Protein AF-A0A8T3PI02-F1 (afdb_monomer_lite)

Foldseek 3Di:
DDDPDCPVPDPDDDDDDDDDQFDWDDDPVDIDTDGDDPDDPVNVLVVVVVVVVVVVVVCVVVVHDDDDPPDPPVPPSD

Sequence (78 aa):
MSIASASALNANLHFHCAVIDGVFGAQGEGVQFNAARLLCPADIAAVQRAARTRVLRLFARRGIRWRQPLLPAHLAAL

Structure (mmCIF, N/CA/C/O backbone):
data_AF-A0A8T3PI02-F1
#
_entry.id   AF-A0A8T3PI02-F1
#
loop_
_atom_site.group_PDB
_atom_site.id
_atom_site.type_symbol
_atom_site.label_atom_id
_atom_site.label_alt_id
_atom_site.label_comp_id
_atom_site.label_asym_id
_atom_site.label_entity_id
_atom_site.label_seq_id
_atom_site.pdbx_PDB_ins_code
_atom_site.Cartn_x
_atom_site.Cartn_y
_atom_site.Cartn_z
_atom_site.occupancy
_atom_site.B_iso_or_equiv
_atom_site.auth_seq_id
_atom_site.auth_comp_id
_atom_site.auth_asym_id
_atom_site.auth_atom_id
_atom_site.pdbx_PDB_model_num
ATOM 1 N N . MET A 1 1 ? 15.383 4.063 44.385 1.00 32.50 1 MET A N 1
ATOM 2 C CA . MET A 1 1 ? 14.083 3.649 43.816 1.00 32.50 1 MET A CA 1
ATOM 3 C C . MET A 1 1 ? 14.112 4.038 42.343 1.00 32.50 1 MET A C 1
ATOM 5 O O . MET A 1 1 ? 13.935 5.204 42.026 1.00 32.50 1 MET A O 1
ATOM 9 N N . SER A 1 2 ? 14.535 3.117 41.473 1.00 32.97 2 SER A N 1
ATOM 10 C CA . SER A 1 2 ? 14.684 3.370 40.034 1.00 32.97 2 SER A CA 1
ATOM 11 C C . SER A 1 2 ? 13.360 3.038 39.357 1.00 32.97 2 SER A C 1
ATOM 13 O O . SER A 1 2 ? 12.901 1.900 39.444 1.00 32.97 2 SER A O 1
ATOM 15 N N . ILE A 1 3 ? 12.715 4.034 38.753 1.00 40.69 3 ILE A N 1
ATOM 16 C CA . ILE A 1 3 ? 11.547 3.807 37.904 1.00 40.69 3 ILE A CA 1
ATOM 17 C C . ILE A 1 3 ? 12.109 3.249 36.600 1.00 40.69 3 ILE A C 1
ATOM 19 O O . ILE A 1 3 ? 12.798 3.952 35.862 1.00 40.69 3 ILE A O 1
ATOM 23 N N . ALA A 1 4 ? 11.878 1.957 36.371 1.00 40.12 4 ALA A N 1
ATOM 24 C CA . ALA A 1 4 ? 12.218 1.286 35.131 1.00 40.12 4 A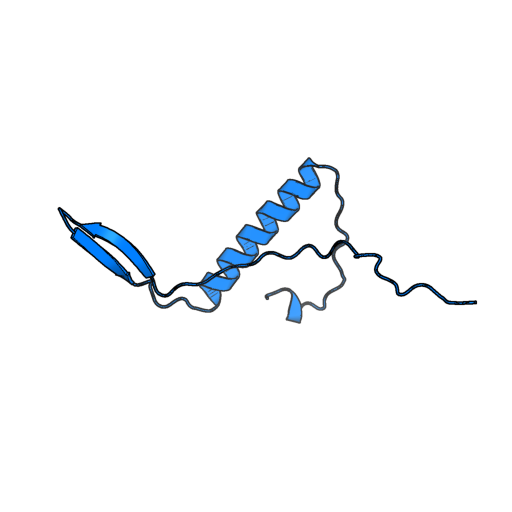LA A CA 1
ATOM 25 C C . ALA A 1 4 ? 11.714 2.119 33.943 1.00 40.12 4 ALA A C 1
ATOM 27 O O . ALA A 1 4 ? 10.546 2.511 33.903 1.00 40.12 4 ALA A O 1
ATOM 28 N N . SER A 1 5 ? 12.619 2.400 33.002 1.00 43.81 5 SER A N 1
ATOM 29 C CA . SER A 1 5 ? 12.294 2.972 31.698 1.00 43.81 5 SER A CA 1
ATOM 30 C C . SER A 1 5 ? 11.088 2.235 31.127 1.00 43.81 5 SER A C 1
ATOM 32 O O . SER A 1 5 ? 11.087 1.006 31.057 1.00 43.81 5 SER A O 1
ATOM 34 N N . ALA A 1 6 ? 10.055 2.996 30.775 1.00 43.16 6 ALA A N 1
ATOM 35 C CA . ALA A 1 6 ? 8.817 2.538 30.175 1.00 43.16 6 ALA A CA 1
ATOM 36 C C . ALA A 1 6 ? 9.071 1.942 28.777 1.00 43.16 6 ALA A C 1
ATOM 38 O O . ALA A 1 6 ? 8.646 2.486 27.764 1.00 43.16 6 ALA A O 1
ATOM 39 N N . SER A 1 7 ? 9.737 0.789 28.715 1.00 44.97 7 SER A N 1
ATOM 40 C CA . SER A 1 7 ? 9.808 -0.078 27.536 1.00 44.97 7 SER A CA 1
ATOM 41 C C . SER A 1 7 ? 8.540 -0.925 27.375 1.00 44.97 7 SER A C 1
ATOM 43 O O . SER A 1 7 ? 8.541 -1.938 26.675 1.00 44.97 7 SER A O 1
ATOM 45 N N . ALA A 1 8 ? 7.433 -0.508 27.999 1.00 46.06 8 ALA A N 1
ATOM 46 C CA . ALA A 1 8 ? 6.109 -1.008 27.678 1.00 46.06 8 ALA A CA 1
ATOM 47 C C . ALA A 1 8 ? 5.766 -0.509 26.272 1.00 46.06 8 ALA A C 1
ATOM 49 O O . ALA A 1 8 ? 5.231 0.581 26.079 1.00 46.06 8 ALA A O 1
ATOM 50 N N . LEU A 1 9 ? 6.171 -1.308 25.289 1.00 50.06 9 LEU A N 1
ATOM 51 C CA . LEU A 1 9 ? 5.871 -1.172 23.878 1.00 50.06 9 LEU A CA 1
ATOM 52 C C . LEU A 1 9 ? 4.345 -1.098 23.722 1.00 50.06 9 LEU A C 1
ATOM 54 O O . LEU A 1 9 ? 3.669 -2.118 23.594 1.00 50.06 9 LEU A O 1
ATOM 58 N N . ASN A 1 10 ? 3.778 0.109 23.791 1.00 60.72 10 ASN A N 1
ATOM 59 C CA . ASN A 1 10 ? 2.385 0.321 23.429 1.00 60.72 10 ASN A CA 1
ATOM 60 C C . ASN A 1 10 ? 2.197 -0.247 22.023 1.00 60.72 10 ASN A C 1
ATOM 62 O O . ASN A 1 10 ? 3.029 -0.009 21.145 1.00 60.72 10 ASN A O 1
ATOM 66 N N . ALA A 1 11 ? 1.124 -1.007 21.811 1.00 62.81 11 ALA A N 1
ATOM 67 C CA . ALA A 1 11 ? 0.818 -1.561 20.502 1.00 62.81 11 ALA A CA 1
ATOM 68 C C . ALA A 1 11 ? 0.661 -0.417 19.480 1.00 62.81 11 ALA A C 1
ATOM 70 O O . ALA A 1 11 ? -0.382 0.231 19.410 1.00 62.81 11 ALA A O 1
ATOM 71 N N . ASN A 1 12 ? 1.714 -0.156 18.704 1.00 68.31 12 ASN A N 1
ATOM 72 C CA . ASN A 1 12 ? 1.755 0.865 17.666 1.00 68.31 12 ASN A CA 1
ATOM 73 C C . ASN A 1 12 ? 1.504 0.195 16.316 1.00 68.31 12 ASN A C 1
ATOM 75 O O . ASN A 1 12 ? 2.430 -0.170 15.593 1.00 68.31 12 ASN A O 1
ATOM 79 N N . LEU A 1 13 ? 0.228 -0.020 16.006 1.00 69.62 13 LEU A N 1
ATOM 80 C CA . LEU A 1 13 ? -0.160 -0.534 14.704 1.00 69.62 13 LEU A CA 1
ATOM 81 C C . LEU A 1 13 ? -0.098 0.589 13.664 1.00 69.62 13 LEU A C 1
ATOM 83 O O . LEU A 1 13 ? -0.926 1.497 13.669 1.00 69.62 13 LEU A O 1
ATOM 87 N N . HIS A 1 14 ? 0.818 0.456 12.717 1.00 72.75 14 HIS A N 1
ATOM 88 C CA . HIS A 1 14 ? 0.864 1.245 11.492 1.00 72.75 14 HIS A CA 1
ATOM 89 C C . HIS A 1 14 ? 1.043 0.311 10.292 1.00 72.75 14 HIS A C 1
ATOM 91 O O . HIS A 1 14 ? 1.374 -0.866 10.443 1.00 72.75 14 HIS A O 1
ATOM 97 N N . PHE A 1 15 ? 0.779 0.818 9.091 1.00 68.38 15 PHE A N 1
ATOM 98 C CA . PHE A 1 15 ? 1.073 0.108 7.851 1.00 68.38 15 PHE A CA 1
ATOM 99 C C . PHE A 1 15 ? 2.069 0.924 7.035 1.00 68.38 15 PHE A C 1
ATOM 101 O O . PHE A 1 15 ? 2.008 2.152 7.017 1.00 68.38 15 PHE A O 1
ATOM 108 N N . HIS A 1 16 ? 2.968 0.231 6.346 1.00 76.25 16 HIS A N 1
ATOM 109 C CA . HIS A 1 16 ? 3.873 0.844 5.386 1.00 76.25 16 HIS A CA 1
ATOM 110 C C . HIS A 1 16 ? 3.317 0.643 3.981 1.00 76.25 16 HIS A C 1
ATOM 112 O O . HIS A 1 16 ? 2.873 -0.450 3.629 1.00 76.25 16 HIS A O 1
ATOM 118 N N . CYS A 1 17 ? 3.352 1.699 3.178 1.00 71.38 17 CYS A N 1
ATOM 119 C CA . CYS A 1 17 ? 3.108 1.623 1.747 1.00 71.38 17 CYS A CA 1
ATOM 120 C C . CYS A 1 17 ? 4.372 2.109 1.043 1.00 71.38 17 CYS A C 1
ATOM 122 O O . CYS A 1 17 ? 4.756 3.263 1.213 1.00 71.38 17 CYS A O 1
ATOM 124 N N . ALA A 1 18 ? 5.021 1.228 0.283 1.00 76.69 18 ALA A N 1
ATOM 125 C CA . A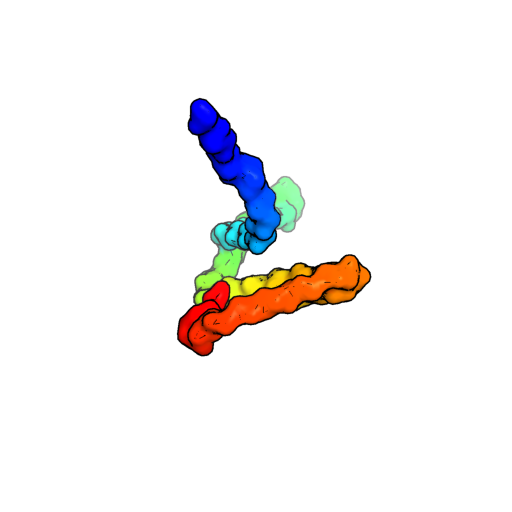LA A 1 18 ? 6.118 1.608 -0.594 1.00 76.69 18 ALA A CA 1
ATOM 126 C C . ALA A 1 18 ? 5.538 1.950 -1.966 1.00 76.69 18 ALA A C 1
ATOM 128 O O . ALA A 1 18 ? 4.861 1.127 -2.583 1.00 76.69 18 ALA A O 1
ATOM 129 N N . VAL A 1 19 ? 5.782 3.175 -2.413 1.00 75.12 19 VAL A N 1
ATOM 130 C CA . VAL A 1 19 ? 5.490 3.611 -3.775 1.00 75.12 19 VAL A CA 1
ATOM 131 C C . VAL A 1 19 ? 6.790 3.517 -4.563 1.00 75.12 19 VAL A C 1
ATOM 133 O O . VAL A 1 19 ? 7.809 4.031 -4.113 1.00 75.12 19 VAL A O 1
ATOM 136 N N . ILE A 1 20 ? 6.757 2.823 -5.698 1.00 83.50 20 ILE A N 1
ATOM 137 C CA . ILE A 1 20 ? 7.921 2.585 -6.557 1.00 83.50 20 ILE A CA 1
ATOM 138 C C . ILE A 1 20 ? 7.642 3.114 -7.962 1.00 83.50 20 ILE A C 1
ATOM 140 O O . ILE A 1 20 ? 6.496 3.097 -8.412 1.00 83.50 20 ILE A O 1
ATOM 144 N N . ASP A 1 21 ? 8.692 3.537 -8.662 1.00 84.12 21 ASP A N 1
ATOM 145 C CA . ASP A 1 21 ? 8.597 4.183 -9.981 1.00 84.12 21 ASP A CA 1
ATOM 146 C C . ASP A 1 21 ? 8.206 3.232 -11.117 1.00 84.12 21 ASP A C 1
ATOM 148 O O . ASP A 1 21 ? 8.047 3.652 -12.260 1.00 84.12 21 ASP A O 1
ATOM 152 N N . GLY A 1 22 ? 8.060 1.940 -10.834 1.00 88.25 22 GLY A N 1
ATOM 153 C CA . GLY A 1 22 ? 7.668 0.928 -11.801 1.00 88.25 22 GLY A CA 1
ATOM 154 C C . GLY A 1 22 ? 8.062 -0.474 -11.371 1.00 88.25 22 GLY A C 1
ATOM 155 O O . GLY A 1 22 ? 8.620 -0.685 -10.295 1.00 88.25 22 GLY A O 1
ATOM 156 N N . VAL A 1 23 ? 7.758 -1.443 -12.227 1.00 90.81 23 VAL A N 1
ATOM 157 C CA . VAL A 1 23 ? 8.067 -2.858 -12.009 1.00 90.81 23 VAL A CA 1
ATOM 158 C C . VAL A 1 23 ? 8.720 -3.455 -13.242 1.00 90.81 23 VAL A C 1
ATOM 160 O O . VAL A 1 23 ? 8.340 -3.152 -14.372 1.00 90.81 23 VAL A O 1
ATOM 163 N N . PHE A 1 24 ? 9.681 -4.347 -13.042 1.00 94.44 24 PHE A N 1
ATOM 164 C CA . PHE A 1 24 ? 10.189 -5.165 -14.136 1.00 94.44 24 PHE A CA 1
ATOM 165 C C . PHE A 1 24 ? 9.231 -6.332 -14.388 1.00 94.44 24 PHE A C 1
ATOM 167 O O . PHE A 1 24 ? 8.826 -7.021 -13.453 1.00 94.44 24 PHE A O 1
ATOM 174 N N . GLY A 1 25 ? 8.855 -6.532 -15.647 1.00 94.25 25 GLY A N 1
ATOM 175 C CA . GLY A 1 25 ? 8.062 -7.669 -16.111 1.00 94.25 25 GLY A CA 1
ATOM 176 C C . GLY A 1 25 ? 8.809 -8.436 -17.197 1.00 94.25 25 GLY A C 1
ATOM 177 O O . GLY A 1 25 ? 9.707 -7.888 -17.830 1.00 94.25 25 GLY A O 1
ATOM 178 N N . ALA A 1 26 ? 8.456 -9.701 -17.415 1.00 95.12 26 ALA A N 1
ATOM 179 C CA . ALA A 1 26 ? 9.026 -10.481 -18.510 1.00 95.12 26 ALA A CA 1
ATOM 180 C C . ALA A 1 26 ? 8.539 -9.951 -19.871 1.00 95.12 26 ALA A C 1
ATOM 182 O O . ALA A 1 26 ? 7.356 -9.647 -20.031 1.00 95.12 26 ALA A O 1
ATOM 183 N N . GLN A 1 27 ? 9.440 -9.874 -20.852 1.00 92.31 27 GLN A N 1
ATOM 184 C CA . GLN A 1 27 ? 9.126 -9.550 -22.243 1.00 92.31 27 GLN A CA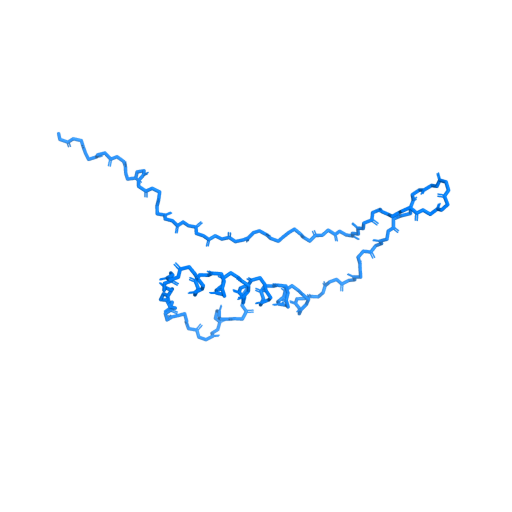 1
ATOM 185 C C . GLN A 1 27 ? 9.977 -10.426 -23.170 1.00 92.31 27 GLN A C 1
ATOM 187 O O . GLN A 1 27 ? 11.159 -10.161 -23.386 1.00 92.31 27 GLN A O 1
ATOM 192 N N . GLY A 1 28 ? 9.373 -11.490 -23.711 1.00 90.62 28 GLY A N 1
ATOM 193 C CA . GLY A 1 28 ? 10.109 -12.521 -24.447 1.00 90.62 28 GLY A CA 1
ATOM 194 C C . GLY A 1 28 ? 11.178 -13.173 -23.564 1.00 90.62 28 GLY A C 1
ATOM 195 O O . GLY A 1 28 ? 10.901 -13.511 -22.417 1.00 90.62 28 GLY A O 1
ATOM 196 N N . GLU A 1 29 ? 12.401 -13.282 -24.082 1.00 91.94 29 GLU A N 1
ATOM 197 C CA . GLU A 1 29 ? 13.583 -13.787 -23.359 1.00 91.94 29 GLU A CA 1
ATOM 198 C C . GLU A 1 29 ? 14.232 -12.735 -22.428 1.00 91.94 29 GLU A C 1
ATOM 200 O O . GLU A 1 29 ? 15.303 -12.964 -21.869 1.00 91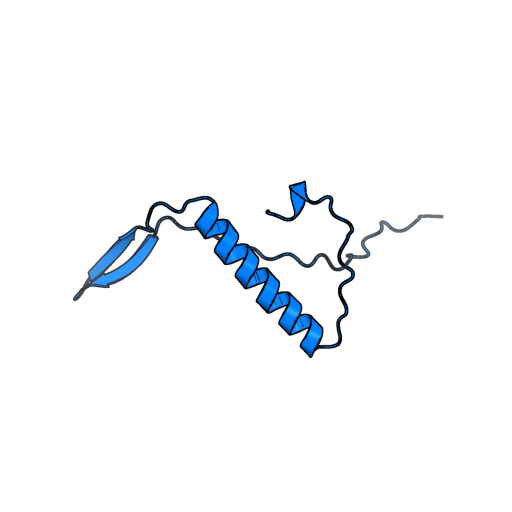.94 29 GLU A O 1
ATOM 205 N N . GLY A 1 30 ? 13.628 -11.549 -22.283 1.00 93.56 30 GLY A N 1
ATOM 206 C CA . GLY A 1 30 ? 14.181 -10.426 -21.527 1.00 93.56 30 GLY A CA 1
ATOM 207 C C . GLY A 1 30 ? 13.261 -9.888 -20.431 1.00 93.56 30 GLY A C 1
ATOM 208 O O . GLY A 1 30 ? 12.186 -10.420 -20.146 1.00 93.56 30 GLY A O 1
ATOM 209 N N . VAL A 1 31 ? 13.692 -8.782 -19.823 1.00 96.12 31 VAL A N 1
ATOM 210 C CA . VAL A 1 31 ? 12.906 -8.012 -18.850 1.00 96.12 31 VAL A CA 1
ATOM 211 C C . VAL A 1 31 ? 12.635 -6.606 -19.375 1.00 96.12 31 VAL A C 1
ATOM 213 O O . VAL A 1 31 ? 13.518 -5.952 -19.923 1.00 96.12 31 VAL A O 1
ATOM 216 N N . GLN A 1 32 ? 11.411 -6.130 -19.170 1.00 96.12 32 GLN A N 1
ATOM 217 C CA . GLN A 1 32 ? 10.967 -4.787 -19.517 1.00 96.12 32 GLN A CA 1
ATOM 218 C C . GLN A 1 32 ? 10.619 -4.015 -18.250 1.00 96.12 32 GLN A C 1
ATOM 220 O O . GLN A 1 32 ? 9.877 -4.506 -17.397 1.00 96.12 32 GLN A O 1
ATOM 225 N N . PHE A 1 33 ? 11.118 -2.784 -18.138 1.00 92.94 33 PHE A N 1
ATOM 226 C CA . PHE A 1 33 ? 10.671 -1.868 -17.096 1.00 92.94 33 PHE A CA 1
ATOM 227 C C . PHE A 1 33 ? 9.308 -1.273 -17.461 1.00 92.94 33 PHE A C 1
ATOM 229 O O . PHE A 1 33 ? 9.164 -0.573 -18.463 1.00 92.94 33 PHE A O 1
ATOM 236 N N . ASN A 1 34 ? 8.312 -1.539 -16.625 1.00 89.88 34 ASN A N 1
ATOM 237 C CA . ASN A 1 34 ? 6.977 -0.969 -16.708 1.00 89.88 34 ASN A CA 1
ATOM 238 C C . ASN A 1 34 ? 6.900 0.182 -15.711 1.00 89.88 34 ASN A C 1
ATOM 240 O O . ASN A 1 34 ? 6.677 -0.042 -14.519 1.00 89.88 34 ASN A O 1
ATOM 244 N N . ALA A 1 35 ? 7.114 1.402 -16.201 1.00 88.75 35 ALA A N 1
ATOM 245 C CA . ALA A 1 35 ? 7.037 2.596 -15.374 1.00 88.75 35 ALA A CA 1
ATOM 246 C C . ALA A 1 35 ? 5.649 2.716 -14.729 1.00 88.75 35 ALA A C 1
ATOM 248 O O . ALA A 1 35 ? 4.614 2.551 -15.384 1.00 88.75 35 ALA A O 1
ATOM 249 N N . ALA A 1 36 ? 5.631 3.024 -13.437 1.00 82.94 36 ALA A N 1
ATOM 250 C CA . ALA A 1 36 ? 4.430 3.435 -12.751 1.00 82.94 36 ALA A CA 1
ATOM 251 C C . ALA A 1 36 ? 3.937 4.729 -13.404 1.00 82.94 36 ALA A C 1
ATOM 253 O O . ALA A 1 36 ? 4.699 5.661 -13.670 1.00 82.94 36 ALA A O 1
ATOM 254 N N . ARG A 1 37 ? 2.636 4.784 -13.688 1.00 77.00 37 ARG A N 1
ATOM 255 C CA . ARG A 1 37 ? 1.984 6.025 -14.114 1.00 77.00 37 ARG A CA 1
ATOM 256 C C . ARG A 1 37 ? 2.221 7.089 -13.035 1.00 77.00 37 ARG A C 1
ATOM 258 O O . ARG A 1 37 ? 2.300 6.720 -11.869 1.00 77.00 37 ARG A O 1
ATOM 265 N N . LEU A 1 38 ? 2.308 8.372 -13.408 1.00 76.56 38 LEU A N 1
ATOM 266 C CA . LEU A 1 38 ? 2.428 9.491 -12.458 1.00 76.56 38 LEU A CA 1
ATOM 267 C C . LEU A 1 38 ? 1.368 9.354 -11.358 1.00 76.56 38 LEU A C 1
ATOM 269 O O . LEU A 1 38 ? 0.196 9.654 -11.583 1.00 76.56 38 LEU A O 1
ATOM 273 N N . LEU A 1 39 ? 1.788 8.850 -10.197 1.00 75.88 39 LEU A N 1
ATOM 274 C CA . LEU A 1 39 ? 0.914 8.680 -9.051 1.00 75.88 39 LEU A CA 1
ATOM 275 C C . LEU A 1 39 ? 0.613 10.064 -8.505 1.00 75.88 39 LEU A C 1
ATOM 277 O O . LEU A 1 39 ? 1.518 10.838 -8.193 1.00 75.88 39 LEU A O 1
ATOM 281 N N . CYS A 1 40 ? -0.668 10.381 -8.403 1.00 82.62 40 CYS A N 1
ATOM 282 C CA . CYS A 1 40 ? -1.115 11.617 -7.794 1.00 82.62 40 CYS A CA 1
ATOM 283 C C . CYS A 1 40 ? -1.521 11.370 -6.330 1.00 82.62 40 CYS A C 1
ATOM 285 O O . CYS A 1 40 ? -1.741 10.226 -5.917 1.00 82.62 40 CYS A O 1
ATOM 287 N N . PRO A 1 41 ? -1.686 12.430 -5.519 1.00 82.62 41 PRO A N 1
ATOM 288 C CA . PRO A 1 41 ? -2.143 12.288 -4.136 1.00 82.62 41 PRO A CA 1
ATOM 289 C C . PRO A 1 41 ? -3.450 11.488 -3.984 1.00 82.62 41 PRO A C 1
ATOM 291 O O . PRO A 1 41 ? -3.649 10.814 -2.974 1.00 82.62 41 PRO A O 1
ATOM 294 N N . ALA A 1 42 ? -4.332 11.505 -4.993 1.00 85.12 42 ALA A N 1
ATOM 295 C CA . ALA A 1 42 ? -5.578 10.740 -4.966 1.00 85.12 42 ALA A CA 1
ATOM 296 C C . ALA A 1 42 ? -5.354 9.218 -5.044 1.00 85.12 42 ALA A C 1
ATOM 298 O O . ALA A 1 42 ? -6.105 8.466 -4.413 1.00 85.12 42 ALA A O 1
ATOM 299 N N . ASP A 1 43 ? -4.316 8.769 -5.757 1.00 84.12 43 ASP A N 1
ATOM 300 C CA . ASP A 1 43 ? -3.945 7.353 -5.854 1.00 84.12 43 ASP A CA 1
ATOM 301 C C . ASP A 1 43 ? -3.429 6.842 -4.505 1.00 84.12 43 ASP A C 1
ATOM 303 O O . ASP A 1 43 ? -3.859 5.794 -4.016 1.00 84.12 43 ASP A O 1
ATOM 307 N N . ILE A 1 44 ? -2.583 7.639 -3.845 1.00 81.00 44 ILE A N 1
ATOM 308 C CA . ILE A 1 44 ? -2.074 7.352 -2.497 1.00 81.00 44 ILE A CA 1
ATOM 309 C C . ILE A 1 44 ? -3.243 7.251 -1.510 1.00 81.00 44 ILE A C 1
ATOM 311 O O . ILE A 1 44 ? -3.382 6.247 -0.805 1.00 81.00 44 ILE A O 1
ATOM 315 N N . ALA A 1 45 ? -4.147 8.235 -1.526 1.00 84.38 45 ALA A N 1
ATOM 316 C CA . ALA A 1 45 ? -5.323 8.244 -0.663 1.00 84.38 45 ALA A CA 1
ATOM 317 C C . ALA A 1 45 ? -6.237 7.028 -0.908 1.00 84.38 45 ALA A C 1
ATOM 319 O O . ALA A 1 45 ? -6.846 6.498 0.026 1.00 84.38 45 ALA A O 1
ATOM 320 N N . ALA A 1 46 ? -6.345 6.549 -2.151 1.00 85.81 46 ALA A N 1
ATOM 321 C CA . ALA A 1 46 ? -7.103 5.341 -2.466 1.00 85.81 46 ALA A CA 1
ATOM 322 C C . ALA A 1 46 ? -6.487 4.090 -1.821 1.00 85.81 46 ALA A C 1
ATOM 324 O O . ALA A 1 46 ? -7.217 3.295 -1.216 1.00 85.81 46 ALA A O 1
ATOM 325 N N . VAL A 1 47 ? -5.159 3.941 -1.877 1.00 84.38 47 VAL A N 1
ATOM 326 C CA . VAL A 1 47 ? -4.446 2.832 -1.223 1.00 84.38 47 VAL A CA 1
ATOM 327 C C . VAL A 1 47 ? -4.606 2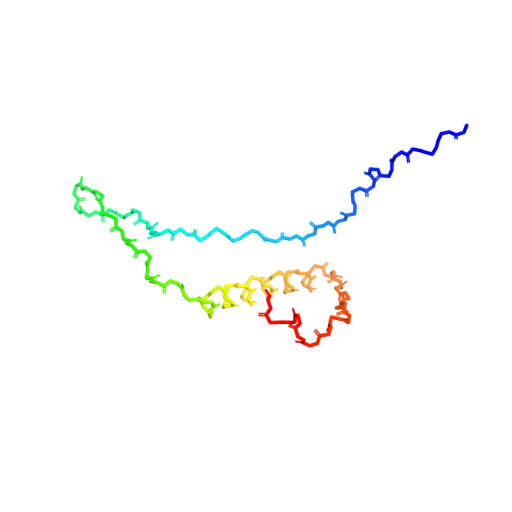.899 0.294 1.00 84.38 47 VAL A C 1
ATOM 329 O O . VAL A 1 47 ? -4.954 1.890 0.912 1.00 84.38 47 VAL A O 1
ATOM 332 N N . GLN A 1 48 ? -4.447 4.081 0.894 1.00 84.38 48 GLN A N 1
ATOM 333 C CA . GLN A 1 48 ? -4.619 4.278 2.336 1.00 84.38 48 GLN A CA 1
ATOM 334 C C . GLN A 1 48 ? -6.035 3.915 2.797 1.00 84.38 48 GLN A C 1
ATOM 336 O O . GLN A 1 48 ? -6.194 3.154 3.756 1.00 84.38 48 GLN A O 1
ATOM 341 N N . ARG A 1 49 ? -7.077 4.373 2.083 1.00 87.62 49 ARG A N 1
ATOM 342 C CA . ARG A 1 49 ? -8.471 3.993 2.374 1.00 87.62 49 ARG A CA 1
ATOM 343 C C . ARG A 1 49 ? -8.659 2.482 2.302 1.00 87.62 49 ARG A C 1
ATOM 345 O O . ARG A 1 49 ? -9.237 1.892 3.214 1.00 87.62 49 ARG A O 1
ATOM 352 N N . ALA A 1 50 ? -8.146 1.845 1.252 1.00 89.06 50 ALA A N 1
ATOM 353 C CA . ALA A 1 50 ? -8.296 0.409 1.062 1.00 89.06 50 ALA A CA 1
ATOM 354 C C . ALA A 1 50 ? -7.555 -0.405 2.141 1.00 89.06 50 ALA A C 1
ATOM 356 O O . ALA A 1 50 ? -8.105 -1.382 2.661 1.00 89.06 50 ALA A O 1
ATOM 357 N N . ALA A 1 51 ? -6.336 -0.003 2.512 1.00 85.56 51 ALA A N 1
ATOM 358 C CA . ALA A 1 51 ? -5.566 -0.608 3.598 1.00 85.56 51 ALA A CA 1
ATOM 359 C C . ALA A 1 51 ? -6.299 -0.458 4.938 1.00 85.56 51 ALA A C 1
ATOM 361 O O . ALA A 1 51 ? -6.562 -1.458 5.612 1.00 85.56 51 ALA A O 1
ATOM 362 N N . ARG A 1 52 ? -6.739 0.765 5.267 1.00 84.94 52 ARG A N 1
ATOM 363 C CA . ARG A 1 52 ? -7.527 1.062 6.468 1.00 84.94 52 ARG A CA 1
ATOM 364 C C . ARG A 1 52 ? -8.765 0.175 6.550 1.00 84.94 52 ARG A C 1
ATOM 366 O O . ARG A 1 52 ? -8.957 -0.509 7.550 1.00 84.94 52 ARG A O 1
ATOM 373 N N . THR A 1 53 ? -9.583 0.111 5.499 1.00 87.50 53 THR A N 1
ATOM 374 C CA . THR A 1 53 ? -10.793 -0.726 5.494 1.00 87.50 53 THR A CA 1
ATOM 375 C C . THR A 1 53 ? -10.479 -2.202 5.742 1.00 87.50 53 THR A C 1
ATOM 377 O O . THR A 1 53 ? -11.186 -2.852 6.513 1.00 87.50 53 THR A O 1
ATOM 380 N N . ARG A 1 54 ? -9.424 -2.751 5.126 1.00 89.31 54 ARG A N 1
ATOM 381 C CA . ARG A 1 54 ? -9.038 -4.161 5.310 1.00 89.31 54 ARG A CA 1
ATOM 382 C C . ARG A 1 54 ? -8.572 -4.450 6.736 1.00 89.31 54 ARG A C 1
ATOM 384 O O . ARG A 1 54 ? -8.999 -5.452 7.310 1.00 89.31 54 ARG A O 1
ATOM 391 N N . VAL A 1 55 ? -7.764 -3.564 7.316 1.00 84.19 55 VAL A N 1
ATOM 392 C CA . VAL A 1 55 ? -7.282 -3.685 8.699 1.00 84.19 55 VAL A CA 1
ATOM 393 C C . VAL A 1 55 ? -8.444 -3.598 9.690 1.00 84.19 55 VAL A C 1
ATOM 395 O O . VAL A 1 55 ? -8.594 -4.477 10.535 1.00 84.19 55 VAL A O 1
ATOM 398 N N . LEU A 1 56 ? -9.337 -2.617 9.539 1.00 84.94 56 LEU A N 1
ATOM 399 C CA . LEU A 1 56 ? -10.501 -2.474 10.422 1.00 84.94 56 LEU A CA 1
ATOM 400 C C . LEU A 1 56 ? -11.459 -3.671 10.303 1.00 84.94 56 LEU A C 1
ATOM 402 O O . LEU A 1 56 ? -11.945 -4.186 11.307 1.00 84.94 56 LEU A O 1
ATOM 406 N N . ARG A 1 57 ? -11.675 -4.201 9.091 1.00 88.12 57 ARG A N 1
ATOM 407 C CA . ARG A 1 57 ? -12.439 -5.448 8.899 1.00 88.12 57 ARG A CA 1
ATOM 408 C C . ARG A 1 57 ? -11.766 -6.651 9.557 1.00 88.12 57 ARG A C 1
ATOM 410 O O . ARG A 1 57 ? -12.455 -7.518 10.088 1.00 88.12 57 ARG A O 1
ATOM 417 N N . LEU A 1 58 ? -10.438 -6.752 9.510 1.00 86.81 58 LEU A N 1
ATOM 418 C CA . LEU A 1 58 ? -9.705 -7.801 10.223 1.00 86.81 58 LEU A CA 1
ATOM 419 C C . LEU A 1 58 ? -9.909 -7.683 11.737 1.00 86.81 58 LEU A C 1
ATOM 421 O O . LEU A 1 58 ? -10.159 -8.690 12.389 1.00 86.81 58 LEU A O 1
ATOM 425 N N . PHE A 1 59 ? -9.859 -6.468 12.276 1.00 85.19 59 PHE A N 1
ATOM 426 C CA . PHE A 1 59 ? -10.059 -6.215 13.701 1.00 85.19 59 PHE A CA 1
ATOM 427 C C . PHE A 1 59 ? -11.463 -6.565 14.163 1.00 85.19 59 PHE A C 1
ATOM 429 O O . PHE A 1 59 ? -11.606 -7.318 15.124 1.00 85.19 59 PHE A O 1
ATOM 436 N N . ALA A 1 60 ? -12.483 -6.139 13.415 1.00 85.62 60 ALA A N 1
ATOM 437 C CA . ALA A 1 60 ? -13.868 -6.493 13.701 1.00 85.62 60 ALA A CA 1
ATOM 438 C C . ALA A 1 60 ? -14.062 -8.018 13.731 1.00 85.62 60 ALA A C 1
ATOM 440 O O . ALA A 1 60 ? -14.629 -8.549 14.683 1.00 85.62 60 ALA A O 1
ATOM 441 N N . ARG A 1 61 ? -13.510 -8.737 12.740 1.00 89.94 61 ARG A N 1
ATOM 442 C CA . ARG A 1 61 ? -13.553 -10.211 12.684 1.00 89.94 61 ARG A CA 1
ATOM 443 C C . ARG A 1 61 ? -12.825 -10.894 13.844 1.00 89.94 61 ARG A C 1
ATOM 445 O O . ARG A 1 61 ? -13.151 -12.029 14.162 1.00 89.94 61 ARG A O 1
ATOM 452 N N . ARG A 1 62 ? -11.846 -10.230 14.464 1.00 87.81 62 ARG A N 1
ATOM 453 C CA . ARG A 1 62 ? -11.094 -10.741 15.622 1.00 87.81 62 ARG A CA 1
ATOM 454 C C . ARG A 1 62 ? -11.630 -10.238 16.967 1.00 87.81 62 ARG A C 1
ATOM 456 O O . ARG A 1 62 ? -10.985 -10.452 17.985 1.00 87.81 62 ARG A O 1
ATOM 463 N N . GLY A 1 63 ? -12.775 -9.550 16.983 1.00 87.69 63 GLY A N 1
ATOM 464 C CA . GLY A 1 63 ? -13.360 -8.985 18.204 1.00 87.69 63 GLY A CA 1
ATOM 465 C C . GLY A 1 63 ? -12.602 -7.777 18.770 1.00 87.69 63 GLY A C 1
ATOM 466 O O . GL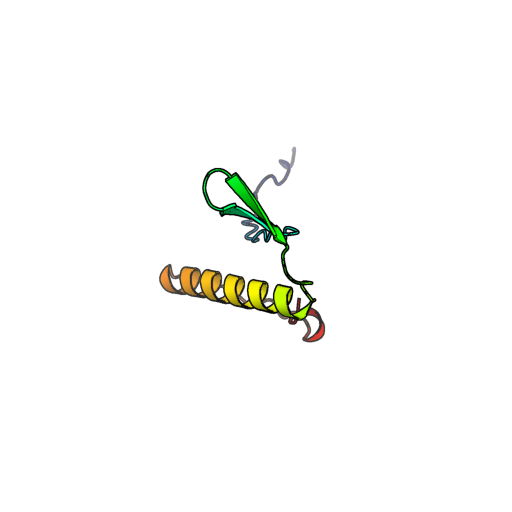Y A 1 63 ? -12.919 -7.312 19.863 1.00 87.69 63 GLY A O 1
ATOM 467 N N . ILE A 1 64 ? -11.625 -7.237 18.035 1.00 81.06 64 ILE A N 1
ATOM 468 C CA . ILE A 1 64 ? -10.840 -6.070 18.441 1.00 81.06 64 ILE A CA 1
ATOM 469 C C . ILE A 1 64 ? -11.642 -4.816 18.097 1.00 81.06 64 ILE A C 1
ATOM 471 O O . ILE A 1 64 ? -11.878 -4.507 16.926 1.00 81.06 64 ILE A O 1
ATOM 475 N N . ARG A 1 65 ? -12.056 -4.074 19.125 1.00 70.56 65 ARG A N 1
ATOM 476 C CA . ARG A 1 65 ? -12.757 -2.797 18.965 1.00 70.56 65 ARG A CA 1
ATOM 477 C C . ARG A 1 65 ? -11.734 -1.670 18.947 1.00 70.56 65 ARG A C 1
ATOM 479 O O . ARG A 1 65 ? -11.043 -1.447 19.936 1.00 70.56 65 ARG A O 1
ATOM 486 N N . TRP A 1 66 ? -11.642 -0.949 17.837 1.00 68.19 66 TRP A N 1
ATOM 487 C CA . TRP A 1 66 ? -10.872 0.290 17.791 1.00 68.19 66 TRP A CA 1
ATOM 488 C C . TRP A 1 66 ? -11.765 1.450 18.237 1.00 68.19 66 TRP A C 1
ATOM 490 O O . TRP A 1 66 ? -12.910 1.578 17.801 1.00 68.19 66 TRP A O 1
ATOM 500 N N . ARG A 1 67 ? -11.241 2.318 19.104 1.00 65.94 67 ARG A N 1
ATOM 501 C CA . ARG A 1 67 ? -11.861 3.611 19.401 1.00 65.94 67 ARG A CA 1
ATOM 502 C C . ARG A 1 67 ? -11.303 4.608 18.398 1.00 65.94 67 ARG A C 1
ATOM 504 O O . ARG A 1 67 ? -10.094 4.814 18.359 1.00 65.94 67 ARG A O 1
ATOM 511 N N . GLN A 1 68 ? -12.152 5.190 17.559 1.00 57.53 68 GLN A N 1
ATOM 512 C CA . GLN A 1 68 ? -11.710 6.266 16.678 1.00 57.53 68 GLN A CA 1
ATOM 513 C C . GLN A 1 68 ? -11.297 7.453 17.566 1.00 57.53 68 GLN A C 1
ATOM 515 O O . GLN A 1 68 ? -12.118 7.890 18.380 1.00 57.53 68 GLN A O 1
ATOM 520 N N . PRO A 1 69 ? -10.052 7.958 17.480 1.00 51.12 69 PRO A N 1
ATOM 521 C CA . PRO A 1 69 ? -9.726 9.220 18.119 1.00 51.12 69 PRO A CA 1
ATOM 522 C C . PRO A 1 69 ? -10.621 10.285 17.487 1.00 51.12 69 PRO A C 1
ATOM 524 O O . PRO A 1 69 ? -10.880 10.231 16.281 1.00 51.12 69 PRO A O 1
ATOM 527 N N . LEU A 1 70 ? -11.094 11.242 18.282 1.00 51.34 70 LEU A N 1
ATOM 528 C CA . LEU A 1 70 ? -11.709 12.461 17.762 1.00 51.34 70 LEU A CA 1
ATOM 529 C C . LEU A 1 70 ? -10.610 13.274 17.058 1.00 51.34 70 LEU A C 1
ATOM 531 O O . LEU A 1 70 ? -10.088 14.236 17.608 1.00 51.34 70 LEU A O 1
ATOM 535 N N . LEU A 1 71 ? -10.185 12.830 15.875 1.00 49.12 71 LEU A N 1
ATOM 536 C CA . LEU A 1 71 ? -9.331 13.619 15.005 1.00 49.12 71 LEU A CA 1
ATOM 537 C C . LEU A 1 71 ? -10.224 14.673 14.347 1.00 49.12 71 LEU A C 1
ATOM 539 O O . LEU A 1 71 ? -11.260 14.316 13.775 1.00 49.12 71 LEU A O 1
ATOM 543 N N . PRO A 1 72 ? -9.865 15.961 14.435 1.00 41.91 72 PRO A N 1
ATOM 544 C CA . PRO A 1 72 ? -10.605 17.007 13.750 1.00 41.91 72 PRO A CA 1
ATOM 545 C C . PRO A 1 72 ? -10.630 16.727 12.240 1.00 41.91 72 PRO A C 1
ATOM 547 O O . PRO A 1 72 ? -9.670 16.204 11.673 1.00 41.91 72 PRO A O 1
ATOM 550 N N . ALA A 1 73 ? -11.746 17.072 11.591 1.00 52.75 73 ALA A N 1
ATOM 551 C CA . ALA A 1 73 ? -12.081 16.665 10.221 1.00 52.75 73 ALA A CA 1
ATOM 552 C C . ALA A 1 73 ? -10.988 16.957 9.169 1.00 52.75 73 ALA A C 1
ATOM 554 O O . ALA A 1 73 ? -10.923 16.270 8.154 1.00 52.75 73 ALA A O 1
ATOM 555 N N . HIS A 1 74 ? -10.097 17.919 9.431 1.00 51.16 74 HIS A N 1
ATOM 556 C CA . HIS A 1 74 ? -8.994 18.294 8.543 1.00 51.16 74 HIS A CA 1
ATOM 557 C C . HIS A 1 74 ? -7.836 17.277 8.486 1.00 51.16 74 HIS A C 1
ATOM 559 O O . HIS A 1 74 ? -7.041 17.337 7.556 1.00 51.16 74 HIS A O 1
ATOM 565 N N . LEU A 1 75 ? -7.744 16.330 9.430 1.00 39.91 75 LEU A N 1
ATOM 566 C CA . LEU A 1 75 ? -6.727 15.261 9.437 1.00 39.91 75 LEU A CA 1
ATOM 567 C C . LEU A 1 75 ? -7.282 13.891 9.021 1.00 39.91 75 LEU A C 1
ATOM 569 O O . LEU A 1 75 ? -6.531 12.928 8.920 1.00 39.91 75 LEU A O 1
ATOM 573 N N . ALA A 1 76 ? -8.589 13.780 8.769 1.00 46.47 76 ALA A N 1
ATOM 574 C CA . ALA A 1 76 ? -9.238 12.513 8.417 1.00 46.47 76 ALA A CA 1
ATOM 575 C C . ALA A 1 76 ? -9.031 12.086 6.946 1.00 46.47 76 ALA A C 1
ATOM 577 O O . ALA A 1 76 ? -9.487 11.008 6.559 1.00 46.47 76 ALA A O 1
ATOM 578 N N . ALA A 1 77 ? -8.396 12.940 6.138 1.00 39.84 77 ALA A N 1
ATOM 579 C CA . ALA A 1 77 ? -8.181 12.754 4.702 1.00 39.84 77 ALA A CA 1
ATOM 580 C C . ALA A 1 77 ? -6.730 12.392 4.319 1.00 39.84 77 ALA A C 1
ATOM 582 O O . ALA A 1 77 ? -6.449 12.249 3.129 1.00 39.84 77 ALA A O 1
ATOM 583 N N . LEU A 1 78 ? -5.843 12.237 5.307 1.00 39.81 78 LEU A N 1
ATOM 584 C CA . LEU A 1 78 ? -4.512 11.635 5.161 1.00 39.81 78 LEU A CA 1
ATOM 585 C C . LEU A 1 78 ? -4.535 10.171 5.618 1.00 39.81 78 LEU A C 1
ATOM 587 O O . LEU A 1 78 ? -3.597 9.441 5.237 1.00 39.81 78 LEU A O 1
#

pLDDT: mean 73.29, std 18.63, range [32.5, 96.12]

Secondary structure (DSSP, 8-state):
--------------------SEEEEEETTEEEEEEPP---HHHHHHHHHHHHHHHHHHHHHTT-PPPPP---GGGTT-

Radius of gyration: 19.84 Å; chains: 1; bounding box: 29×32×68 Å